Protein AF-A0A924G7Q4-F1 (afdb_monomer)

Secondary structure (DSSP, 8-state):
----S---SSS-HHHHHHHHHHHHHHHHHHHHHHHHHHT---------------------------------PBPPGGGEEEEEEES-SS--TTPPPEEEEEEEE--SS-EEEE--TTT---EEEETTEEEEETTTT--S----EEEEPBTPEEEEEEEE--S----TT---

Foldseek 3Di:
DDPPPDDPDPDDPVVVVVVVVVVVVVVVVVVVVVVCVVPPDDPDDDDDDDDDDDDDDDDDDPPPPPPPPPPQAAADPVFKDKAKDWPDPDDDPPDWIKIWIKIAGQDPAKHKDKDWQVPDKDWDDDVPRTFAMPPLQDDDTDIDMDIHGHGDIDIGDIDTGPSHGGHNVPHD

Solvent-accessible surface area (backbone atoms only — not comparable to full-atom values): 11193 Å² total; per-residue (Å²): 142,82,94,82,80,78,86,87,67,100,64,63,71,68,58,58,51,51,55,52,50,52,51,51,52,52,53,51,52,53,52,51,51,52,52,55,64,74,63,59,77,84,81,86,74,91,80,90,81,80,90,81,90,84,89,84,87,88,78,93,68,86,74,72,72,82,76,79,74,69,77,61,44,73,53,57,71,92,38,47,46,80,44,81,45,59,82,62,98,73,72,61,91,93,55,61,53,40,40,34,33,33,42,32,27,71,44,91,55,56,20,31,46,84,66,13,61,64,76,55,74,56,75,43,64,62,87,90,43,77,39,28,44,59,62,45,70,59,71,84,68,42,84,37,76,44,77,38,43,51,72,43,74,41,77,56,71,72,48,76,43,84,81,63,73,54,46,73,87,69,68,127

Mean predicted aligned error: 17.94 Å

Nearest PDB structures (foldseek):
  6r5r-assembly1_A  TM=4.584E-01  e=1.941E-01  Pseudomonas aeruginosa PAO1
  5xxo-assembly1_B  TM=5.184E-01  e=4.209E-01  Bacteroides thetaiotaomicron VPI-5482
  8b5l-assembly1_v  TM=5.432E-01  e=7.316E-01  Oryctolagus cuniculus
  8b6l-assembly1_F  TM=5.512E-01  e=2.091E+00  Homo sapiens
  8idz-assembly2_B  TM=4.167E-01  e=5.549E-01  Segatella copri

Radius of gyration: 27.06 Å; Cα contacts (8 Å, |Δi|>4): 188; chains: 1; bounding box: 62×54×71 Å

Sequence (172 aa):
MSTFRTPVGPQSSKVYWRRRLLVVLGLAAVIIIVILIVNRPGNDTPVPAATDSTTPPPVTAETDPPANSGETVACDPTKVTLEPTTDAASYEAGINPVLSFSLKSTMTNPCTLSAGSDLQEFVITSGADRIWSSKDCQSAPEAATATLLPGVPLAGSSITWDRARSATDTCE

pLDDT: mean 80.43, std 19.89, range [34.59, 97.88]

Structure (mmCIF, N/CA/C/O backbone):
data_AF-A0A924G7Q4-F1
#
_entry.id   AF-A0A924G7Q4-F1
#
loop_
_atom_site.group_PDB
_atom_site.id
_atom_site.type_symbol
_atom_site.label_atom_id
_atom_site.label_alt_id
_atom_site.label_comp_id
_atom_site.label_asym_id
_atom_site.label_entity_id
_atom_site.label_seq_id
_atom_site.pdbx_PDB_ins_code
_atom_site.Cartn_x
_atom_site.Cartn_y
_atom_site.Cartn_z
_atom_site.occupancy
_atom_site.B_iso_or_equiv
_atom_site.auth_seq_id
_atom_site.auth_comp_id
_atom_site.auth_asym_id
_atom_site.auth_atom_id
_atom_site.pdbx_PDB_model_num
ATOM 1 N N . MET A 1 1 ? 35.985 9.850 31.556 1.00 45.12 1 MET A N 1
ATOM 2 C CA . MET A 1 1 ? 35.340 10.280 30.297 1.00 45.12 1 MET A CA 1
ATOM 3 C C . MET A 1 1 ? 35.700 9.297 29.195 1.00 45.12 1 MET A C 1
ATOM 5 O O . MET A 1 1 ? 36.846 9.306 28.774 1.00 45.12 1 MET A O 1
ATOM 9 N N . SER A 1 2 ? 34.785 8.398 28.813 1.00 47.09 2 SER A N 1
ATOM 10 C CA . SER A 1 2 ? 34.831 7.580 27.579 1.00 47.09 2 SER A CA 1
ATOM 11 C C . SER A 1 2 ? 33.590 6.676 27.526 1.00 47.09 2 SER A C 1
ATOM 13 O O . SER A 1 2 ? 33.680 5.455 27.600 1.00 47.09 2 SER A O 1
ATOM 15 N N . THR A 1 3 ? 32.410 7.288 27.425 1.00 56.00 3 THR A N 1
ATOM 16 C CA . THR A 1 3 ? 31.103 6.600 27.401 1.00 56.00 3 THR A CA 1
ATOM 17 C C . THR A 1 3 ? 30.590 6.459 25.960 1.00 56.00 3 THR A C 1
ATOM 19 O O . THR A 1 3 ? 29.452 6.785 25.659 1.00 56.00 3 THR A O 1
ATOM 22 N N . PHE A 1 4 ? 31.443 6.022 25.025 1.00 53.12 4 PHE A N 1
ATOM 23 C CA . PHE A 1 4 ? 31.087 5.899 23.596 1.00 53.12 4 PHE A CA 1
ATOM 24 C C . PHE A 1 4 ? 31.260 4.481 23.025 1.00 53.12 4 PHE A C 1
ATOM 26 O O . PHE A 1 4 ? 31.248 4.301 21.807 1.00 53.12 4 PHE A O 1
ATOM 33 N N . ARG A 1 5 ? 31.447 3.456 23.871 1.00 57.69 5 ARG A N 1
ATOM 34 C CA . ARG A 1 5 ? 31.821 2.099 23.414 1.00 57.69 5 ARG A CA 1
ATOM 35 C C . ARG A 1 5 ? 30.947 0.943 23.908 1.00 57.69 5 ARG A C 1
ATOM 37 O O . ARG A 1 5 ? 31.362 -0.203 23.783 1.00 57.69 5 ARG A O 1
ATOM 44 N N . THR A 1 6 ? 29.730 1.196 24.375 1.00 60.28 6 THR A N 1
ATOM 45 C CA . THR A 1 6 ? 28.795 0.122 24.754 1.00 60.28 6 THR A CA 1
ATOM 46 C C . THR A 1 6 ? 27.493 0.220 23.956 1.00 60.28 6 THR A C 1
ATOM 48 O O . THR A 1 6 ? 26.656 1.066 24.263 1.00 60.28 6 THR A O 1
ATOM 51 N N . PRO A 1 7 ? 27.315 -0.605 22.904 1.00 55.47 7 PRO A N 1
ATOM 52 C CA . PRO A 1 7 ? 26.051 -0.699 22.185 1.00 55.47 7 PRO A CA 1
ATOM 53 C C . PRO A 1 7 ? 25.003 -1.401 23.059 1.00 55.47 7 PRO A C 1
ATOM 55 O O . PRO A 1 7 ? 25.234 -2.502 23.553 1.00 55.47 7 PRO A O 1
ATOM 58 N N . VAL A 1 8 ? 23.852 -0.759 23.242 1.00 60.97 8 VAL A N 1
ATOM 59 C CA . VAL A 1 8 ? 22.676 -1.338 23.900 1.00 60.97 8 VAL A CA 1
ATOM 60 C C . VAL A 1 8 ? 21.800 -2.010 22.840 1.00 60.97 8 VAL A C 1
ATOM 62 O O . VAL A 1 8 ? 21.166 -1.340 22.031 1.00 60.97 8 VAL A O 1
ATOM 65 N N . GLY A 1 9 ? 21.813 -3.343 22.789 1.00 60.31 9 GLY A N 1
ATOM 66 C CA . GLY A 1 9 ? 20.897 -4.117 21.945 1.00 60.31 9 GLY A CA 1
ATOM 67 C C . GLY A 1 9 ? 21.361 -5.559 21.679 1.00 60.31 9 GLY A C 1
ATOM 68 O O . GLY A 1 9 ? 22.563 -5.797 21.577 1.00 60.31 9 GLY A O 1
ATOM 69 N N . PRO A 1 10 ? 20.440 -6.530 21.519 1.00 60.81 10 PRO A N 1
ATOM 70 C CA . PRO A 1 10 ? 20.739 -7.968 21.408 1.00 60.81 10 PRO A CA 1
ATOM 71 C C . PRO A 1 10 ? 21.341 -8.416 20.055 1.00 60.81 10 PRO A C 1
ATOM 73 O O . PRO A 1 10 ? 21.331 -9.597 19.722 1.00 60.81 10 PRO A O 1
ATOM 76 N N . GLN A 1 11 ? 21.869 -7.498 19.242 1.00 57.69 11 GLN A N 1
ATOM 77 C CA . GLN A 1 11 ? 22.422 -7.793 17.915 1.00 57.69 11 GLN A CA 1
ATOM 78 C C . GLN A 1 11 ? 23.951 -7.912 17.976 1.00 57.69 11 GLN A C 1
ATOM 80 O O . GLN A 1 11 ? 24.628 -7.082 18.579 1.00 57.69 11 GLN A O 1
ATOM 85 N N . SER A 1 12 ? 24.510 -8.938 17.323 1.00 60.41 12 SER A N 1
ATOM 86 C CA . SER A 1 12 ? 25.953 -9.214 17.351 1.00 60.41 12 SER A CA 1
ATOM 87 C C . SER A 1 12 ? 26.790 -7.991 16.931 1.00 60.41 12 SER A C 1
ATOM 89 O O . SER A 1 12 ? 26.556 -7.377 15.886 1.00 60.41 12 SER A O 1
ATOM 91 N N . SER A 1 13 ? 27.817 -7.654 17.720 1.00 59.38 13 SER A N 1
ATOM 92 C CA . SER A 1 13 ? 28.655 -6.449 17.560 1.00 59.38 13 SER A CA 1
ATOM 93 C C . SER A 1 13 ? 29.278 -6.289 16.165 1.00 59.38 13 SER A C 1
ATOM 95 O O . SER A 1 13 ? 29.599 -5.176 15.744 1.00 59.38 13 SER A O 1
ATOM 97 N N . LYS A 1 14 ? 29.414 -7.393 15.418 1.00 65.38 14 LYS A N 1
ATOM 98 C CA . LYS A 1 14 ? 29.913 -7.415 14.037 1.00 65.38 14 LYS A CA 1
ATOM 99 C C . LYS A 1 14 ? 28.928 -6.797 13.033 1.00 65.38 14 LYS A C 1
ATOM 101 O O . LYS A 1 14 ? 29.377 -6.165 12.082 1.00 65.38 14 LYS A O 1
ATOM 106 N N . VAL A 1 15 ? 27.613 -6.934 13.225 1.00 70.25 15 VAL A N 1
ATOM 107 C CA . VAL A 1 15 ? 26.596 -6.382 12.303 1.00 70.25 15 VAL A CA 1
ATOM 108 C C . VAL A 1 15 ? 26.465 -4.870 12.477 1.00 70.25 15 VAL A C 1
ATOM 110 O O . VAL A 1 15 ? 26.432 -4.140 11.487 1.00 70.25 15 VAL A O 1
ATOM 113 N N . TYR A 1 16 ? 26.485 -4.388 13.722 1.00 70.56 16 TYR A N 1
ATOM 114 C CA . TYR A 1 16 ? 26.474 -2.956 14.031 1.00 70.56 16 TYR A CA 1
ATOM 115 C C . TYR A 1 16 ? 27.688 -2.230 13.435 1.00 70.56 16 TYR A C 1
ATOM 117 O O . TYR A 1 16 ? 27.534 -1.217 12.753 1.00 70.56 16 TYR A O 1
ATOM 125 N N . TRP A 1 17 ? 28.894 -2.784 13.610 1.00 74.31 17 TRP A N 1
ATOM 126 C CA . TRP A 1 17 ? 30.104 -2.198 13.031 1.00 74.31 17 TRP A CA 1
ATOM 127 C C . TRP A 1 17 ? 30.123 -2.258 11.504 1.00 74.31 17 TRP A C 1
ATOM 129 O O . TRP A 1 17 ? 30.540 -1.289 10.880 1.00 74.31 17 TRP A O 1
ATOM 139 N N . ARG A 1 18 ? 29.612 -3.332 10.885 1.00 79.81 18 ARG A N 1
ATOM 140 C CA . ARG A 1 18 ? 29.481 -3.410 9.420 1.00 79.81 18 ARG A CA 1
ATOM 141 C C . ARG A 1 18 ? 28.526 -2.352 8.876 1.00 79.81 18 ARG A C 1
ATOM 143 O O . ARG A 1 18 ? 28.886 -1.652 7.939 1.00 79.81 18 ARG A O 1
ATOM 150 N N . ARG A 1 19 ? 27.349 -2.182 9.486 1.00 81.88 19 ARG A N 1
ATOM 151 C CA . ARG A 1 19 ? 26.382 -1.152 9.069 1.00 81.88 19 ARG A CA 1
ATOM 152 C C . ARG A 1 19 ? 26.944 0.255 9.261 1.00 81.88 19 ARG A C 1
ATOM 154 O O . ARG A 1 19 ? 26.835 1.077 8.362 1.00 81.88 19 ARG A O 1
ATOM 161 N N . ARG A 1 20 ? 27.622 0.516 10.381 1.00 82.88 20 ARG A N 1
ATOM 162 C CA . ARG A 1 20 ? 28.242 1.820 10.648 1.00 82.88 20 ARG A CA 1
ATOM 163 C C . ARG A 1 20 ? 29.408 2.125 9.701 1.00 82.88 20 ARG A C 1
ATOM 165 O O . ARG A 1 20 ? 29.542 3.262 9.268 1.00 82.88 20 ARG A O 1
ATOM 172 N N . LEU A 1 21 ? 30.211 1.124 9.338 1.00 84.44 21 LEU A N 1
ATOM 173 C CA . LEU A 1 21 ? 31.311 1.277 8.382 1.00 84.44 21 LEU A CA 1
ATOM 174 C C . LEU A 1 21 ? 30.785 1.522 6.958 1.00 84.44 21 LEU A C 1
ATOM 176 O O . LEU A 1 21 ? 31.314 2.386 6.267 1.00 84.44 21 LEU A O 1
ATOM 180 N N . LEU A 1 22 ? 29.694 0.853 6.561 1.00 84.44 22 LEU A N 1
ATOM 181 C CA . LEU A 1 22 ? 29.001 1.115 5.292 1.00 84.44 22 LEU A CA 1
ATOM 182 C C . LEU A 1 22 ? 28.416 2.533 5.226 1.00 84.44 22 LEU A C 1
ATOM 184 O O . LEU A 1 22 ? 28.578 3.204 4.212 1.00 84.44 22 LEU A O 1
ATOM 188 N N . VAL A 1 23 ? 27.795 3.014 6.310 1.00 86.44 23 VAL A N 1
ATOM 189 C CA . VAL A 1 23 ? 27.257 4.386 6.383 1.00 86.44 23 VAL A CA 1
ATOM 190 C C . VAL A 1 23 ? 28.374 5.426 6.262 1.00 86.44 23 VAL A C 1
ATOM 192 O O . VAL A 1 23 ? 28.230 6.390 5.516 1.00 86.44 23 VAL A O 1
ATOM 195 N N . VAL A 1 24 ? 29.509 5.223 6.942 1.00 88.00 24 VAL A N 1
ATOM 196 C CA . VAL A 1 24 ? 30.657 6.144 6.864 1.00 88.00 24 VAL A CA 1
ATOM 197 C C . VAL A 1 24 ? 31.290 6.144 5.469 1.00 88.00 24 VAL A C 1
ATOM 199 O O . VAL A 1 24 ? 31.596 7.215 4.951 1.00 88.00 24 VAL A O 1
ATOM 202 N N . LEU A 1 25 ? 31.447 4.977 4.832 1.00 91.00 25 LEU A N 1
ATOM 203 C CA . LEU A 1 25 ? 31.962 4.883 3.459 1.00 91.00 25 LEU A CA 1
ATOM 204 C C . LEU A 1 25 ? 31.030 5.554 2.445 1.00 91.00 25 LEU A C 1
ATOM 206 O O . LEU A 1 25 ? 31.501 6.291 1.582 1.00 91.00 25 LEU A O 1
ATOM 210 N N . GLY A 1 26 ? 29.718 5.334 2.570 1.00 91.62 26 GLY A N 1
ATOM 211 C CA . GLY A 1 26 ? 28.722 5.984 1.720 1.00 91.62 26 GLY A CA 1
ATOM 212 C C . GLY A 1 26 ? 28.751 7.505 1.867 1.00 91.62 26 GLY A C 1
ATOM 213 O O . GLY A 1 26 ? 28.801 8.221 0.871 1.00 91.62 26 GLY A O 1
ATOM 214 N N . LEU A 1 27 ? 28.813 8.005 3.104 1.00 92.00 27 LEU A N 1
ATOM 215 C CA . LEU A 1 27 ? 28.889 9.440 3.380 1.00 92.00 27 LEU A CA 1
ATOM 216 C C . LEU A 1 27 ? 30.188 10.063 2.839 1.00 92.00 27 LEU A C 1
ATOM 218 O O . LEU A 1 27 ? 30.151 11.142 2.253 1.00 92.00 27 LEU A O 1
ATOM 222 N N . ALA A 1 28 ? 31.321 9.362 2.948 1.00 91.31 28 ALA A N 1
ATOM 223 C CA . ALA A 1 28 ? 32.583 9.800 2.352 1.00 91.31 28 ALA A CA 1
ATOM 224 C C . ALA A 1 28 ? 32.518 9.855 0.814 1.00 91.31 28 ALA A C 1
ATOM 226 O O . ALA A 1 28 ? 32.980 10.826 0.220 1.00 91.31 28 ALA A O 1
ATOM 227 N N . ALA A 1 29 ? 31.904 8.860 0.165 1.00 91.69 29 ALA A N 1
ATOM 228 C CA . ALA A 1 29 ? 31.736 8.844 -1.288 1.00 91.69 29 ALA A CA 1
ATOM 229 C C . ALA A 1 29 ? 30.860 10.007 -1.783 1.00 91.69 29 ALA A C 1
ATOM 231 O O . ALA A 1 29 ? 31.210 10.666 -2.761 1.00 91.69 29 ALA A O 1
ATOM 232 N N . VAL A 1 30 ? 29.767 10.312 -1.075 1.00 91.56 30 VAL A N 1
ATOM 233 C CA . VAL A 1 30 ? 28.899 11.459 -1.393 1.00 91.56 30 VAL A CA 1
ATOM 234 C C . VAL A 1 30 ? 29.666 12.777 -1.273 1.00 91.56 30 VAL A C 1
ATOM 236 O O . VAL A 1 30 ? 29.594 13.606 -2.177 1.00 91.56 30 VAL A O 1
ATOM 239 N N . ILE A 1 31 ? 30.459 12.958 -0.213 1.00 90.00 31 ILE A N 1
ATOM 240 C CA . ILE A 1 31 ? 31.287 14.161 -0.033 1.00 90.00 31 ILE A CA 1
ATOM 241 C C . ILE A 1 31 ? 32.306 14.307 -1.173 1.00 90.00 31 ILE A C 1
ATOM 243 O O . ILE A 1 31 ? 32.463 15.399 -1.714 1.00 90.00 31 ILE A O 1
ATOM 247 N N . ILE A 1 32 ? 32.959 13.216 -1.585 1.00 88.44 32 ILE A N 1
ATOM 248 C CA . ILE A 1 32 ? 33.913 13.228 -2.706 1.00 88.44 32 ILE A CA 1
ATOM 249 C C . ILE A 1 32 ? 33.219 13.633 -4.013 1.00 88.44 32 ILE A C 1
ATOM 251 O O . ILE A 1 32 ? 33.743 14.468 -4.746 1.00 88.44 32 ILE A O 1
ATOM 255 N N . ILE A 1 33 ? 32.029 13.097 -4.295 1.00 86.94 33 ILE A N 1
ATOM 256 C CA . ILE A 1 33 ? 31.257 13.444 -5.498 1.00 86.94 33 ILE A CA 1
ATOM 257 C C . ILE A 1 33 ? 30.891 14.933 -5.503 1.00 86.94 33 ILE A C 1
ATOM 259 O O . ILE A 1 33 ? 31.059 15.598 -6.524 1.00 86.94 33 ILE A O 1
ATOM 263 N N . VAL A 1 34 ? 30.447 15.478 -4.368 1.00 86.81 34 VAL A N 1
ATOM 264 C CA . VAL A 1 34 ? 30.126 16.909 -4.244 1.00 86.81 34 VAL A CA 1
ATOM 265 C C . VAL A 1 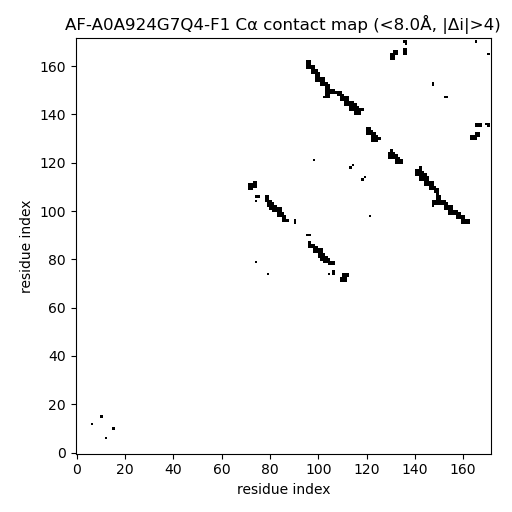34 ? 31.366 17.773 -4.491 1.00 86.81 34 VAL A C 1
ATOM 267 O O . VAL A 1 34 ? 31.290 18.741 -5.246 1.00 86.81 34 VAL A O 1
ATOM 270 N N . ILE A 1 35 ? 32.524 17.392 -3.944 1.00 84.88 35 ILE A N 1
ATOM 271 C CA . ILE A 1 35 ? 33.794 18.097 -4.185 1.00 84.88 35 ILE A CA 1
ATOM 272 C C . ILE A 1 35 ? 34.174 18.060 -5.674 1.00 84.88 35 ILE A C 1
ATOM 274 O O . ILE A 1 35 ? 34.597 19.079 -6.216 1.00 84.88 35 ILE A O 1
ATOM 278 N N . LEU A 1 36 ? 33.988 16.928 -6.360 1.00 79.12 36 LEU A N 1
ATOM 279 C CA . LEU A 1 36 ? 34.283 16.799 -7.794 1.00 79.12 36 LEU A CA 1
ATOM 280 C C . LEU A 1 36 ? 33.335 17.613 -8.686 1.00 79.12 36 LEU A C 1
ATOM 282 O O . LEU A 1 36 ? 33.742 18.045 -9.762 1.00 79.12 36 LEU A O 1
ATOM 286 N N . ILE A 1 37 ? 32.086 17.829 -8.264 1.00 77.88 37 ILE A N 1
ATOM 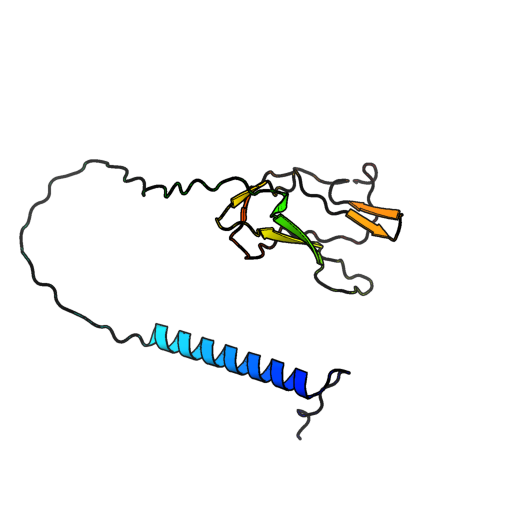287 C CA . ILE A 1 37 ? 31.129 18.677 -8.991 1.00 77.88 37 ILE A CA 1
ATOM 288 C C . ILE A 1 37 ? 31.479 20.159 -8.817 1.00 77.88 37 ILE A C 1
ATOM 290 O O . ILE A 1 37 ? 31.442 20.903 -9.796 1.00 77.88 37 ILE A O 1
ATOM 294 N N . VAL A 1 38 ? 31.843 20.581 -7.602 1.00 80.31 38 VAL A N 1
ATOM 295 C CA . VAL A 1 38 ? 32.181 21.982 -7.296 1.00 80.31 38 VAL A CA 1
ATOM 296 C C . VAL A 1 38 ? 33.536 22.382 -7.885 1.00 80.31 38 VAL A C 1
ATOM 298 O O . VAL A 1 38 ? 33.673 23.481 -8.411 1.00 80.31 38 VAL A O 1
ATOM 301 N N . ASN A 1 39 ? 34.523 21.484 -7.866 1.00 69.25 39 ASN A N 1
ATOM 302 C CA . ASN A 1 39 ? 35.878 21.763 -8.342 1.00 69.25 39 ASN A CA 1
ATOM 303 C C . ASN A 1 39 ? 36.115 21.307 -9.791 1.00 69.25 39 ASN A C 1
ATOM 305 O O . ASN A 1 39 ? 37.234 20.909 -10.108 1.00 69.25 39 ASN A O 1
ATOM 309 N N . ARG A 1 40 ? 35.104 21.325 -10.677 1.00 65.25 40 ARG A N 1
ATOM 310 C CA . ARG A 1 40 ? 35.327 21.009 -12.101 1.00 65.25 40 ARG A CA 1
ATOM 311 C C . ARG A 1 40 ? 36.311 22.025 -12.708 1.00 65.25 40 ARG A C 1
ATOM 313 O O . ARG A 1 40 ? 35.945 23.194 -12.824 1.00 65.25 40 ARG A O 1
ATOM 320 N N . PRO A 1 41 ? 37.527 21.621 -13.123 1.00 47.66 41 PRO A N 1
ATOM 321 C CA . PRO A 1 41 ? 38.388 22.495 -13.904 1.00 47.66 41 PRO A CA 1
ATOM 322 C C . PRO A 1 41 ? 37.764 22.652 -15.296 1.00 47.66 41 PRO A C 1
ATOM 324 O O . PRO A 1 41 ? 37.501 21.665 -15.985 1.00 47.66 41 PRO A O 1
ATOM 327 N N . GLY A 1 42 ? 37.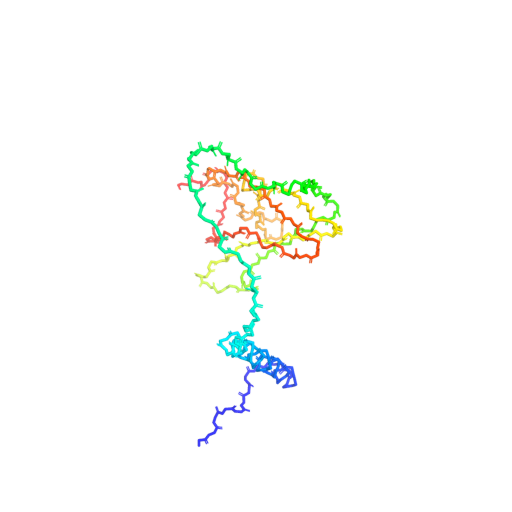463 23.896 -15.672 1.00 49.84 42 GLY A N 1
ATOM 328 C CA . GLY A 1 42 ? 36.938 24.241 -16.990 1.00 49.84 42 GLY A CA 1
ATOM 329 C C . GLY A 1 42 ? 37.930 23.837 -18.075 1.00 49.84 42 GLY A C 1
ATOM 330 O O . GLY A 1 42 ? 39.078 24.273 -18.067 1.00 49.84 42 GLY A O 1
ATOM 331 N N . ASN A 1 43 ? 37.489 22.972 -18.985 1.00 46.66 43 ASN A N 1
ATOM 332 C CA . ASN A 1 43 ? 38.264 22.556 -20.144 1.00 46.66 43 ASN A CA 1
ATOM 333 C C . ASN A 1 43 ? 37.772 23.370 -21.350 1.00 46.66 43 ASN A C 1
ATOM 335 O O . ASN A 1 43 ? 36.958 22.897 -22.142 1.00 46.66 43 ASN A O 1
ATOM 339 N N . ASP A 1 44 ? 38.224 24.622 -21.444 1.00 54.69 44 ASP A N 1
ATOM 340 C CA . ASP A 1 44 ? 37.939 25.498 -22.581 1.00 54.69 44 ASP A CA 1
ATOM 341 C C . ASP A 1 44 ? 38.713 25.018 -23.813 1.00 54.69 44 ASP A C 1
ATOM 343 O O . ASP A 1 44 ? 39.944 24.987 -23.832 1.00 54.69 44 ASP A O 1
ATOM 347 N N . THR A 1 45 ? 37.980 24.640 -24.859 1.00 50.19 45 THR A N 1
ATOM 348 C CA . THR A 1 45 ? 38.539 24.355 -26.187 1.00 50.19 45 THR A CA 1
ATOM 349 C C . THR A 1 45 ? 37.975 25.392 -27.163 1.00 50.19 45 THR A C 1
ATOM 351 O O . THR A 1 45 ? 36.754 25.545 -27.215 1.00 50.19 45 THR A O 1
ATOM 354 N N . PRO A 1 46 ? 38.807 26.129 -27.921 1.00 50.19 46 PRO A N 1
ATOM 355 C CA . PRO A 1 46 ? 38.335 27.205 -28.781 1.00 50.19 46 PRO A CA 1
ATOM 356 C C . PRO A 1 46 ? 37.825 26.654 -30.118 1.00 50.19 46 PRO A C 1
ATOM 358 O O . PRO A 1 46 ? 38.482 25.830 -30.753 1.00 50.19 46 PRO A O 1
ATOM 361 N N . VAL A 1 47 ? 36.679 27.159 -30.577 1.00 45.81 47 VAL A N 1
ATOM 362 C CA . VAL A 1 47 ? 36.184 26.967 -31.947 1.00 45.81 47 VAL A CA 1
ATOM 363 C C . VAL A 1 47 ? 36.253 28.317 -32.664 1.00 45.81 47 VAL A C 1
ATOM 365 O O . VAL A 1 47 ? 35.648 29.276 -32.184 1.00 45.81 47 VAL A O 1
ATOM 368 N N . PRO A 1 48 ? 36.965 28.436 -33.797 1.00 54.97 48 PRO A N 1
ATOM 369 C CA . PRO A 1 48 ? 36.867 29.600 -34.658 1.00 54.97 48 PRO A CA 1
ATOM 370 C C . PRO A 1 48 ? 35.772 29.367 -35.703 1.00 54.97 48 PRO A C 1
ATOM 372 O O . PRO A 1 48 ? 35.789 28.336 -36.369 1.00 54.97 48 PRO A O 1
ATOM 375 N N . ALA A 1 49 ? 34.875 30.334 -35.901 1.00 40.00 49 ALA A N 1
ATOM 376 C CA . ALA A 1 49 ? 34.350 30.657 -37.230 1.00 40.00 49 ALA A CA 1
ATOM 377 C C . ALA A 1 49 ? 33.433 31.890 -37.221 1.00 40.00 49 ALA A C 1
ATOM 379 O O . ALA A 1 49 ? 32.452 31.945 -36.490 1.00 40.00 49 ALA A O 1
ATOM 380 N N . ALA A 1 50 ? 33.762 32.781 -38.157 1.00 42.09 50 ALA A N 1
ATOM 381 C CA . ALA A 1 50 ? 32.862 33.549 -39.013 1.00 42.09 50 ALA A CA 1
ATOM 382 C C . ALA A 1 50 ? 31.970 34.635 -38.385 1.00 42.09 50 ALA A C 1
ATOM 384 O O . ALA A 1 50 ? 30.899 34.398 -37.836 1.00 42.09 50 ALA A O 1
ATOM 385 N N . THR A 1 51 ? 32.401 35.871 -38.628 1.00 42.53 51 THR A N 1
ATOM 386 C CA . THR A 1 51 ? 31.545 37.016 -38.941 1.00 42.53 51 THR A CA 1
ATOM 387 C C . THR A 1 51 ? 30.549 36.644 -40.045 1.00 42.53 51 THR A C 1
ATOM 389 O O . THR A 1 51 ? 30.978 36.155 -41.083 1.00 42.53 51 THR A O 1
ATOM 392 N N . ASP A 1 52 ? 29.258 36.905 -39.840 1.00 35.44 52 ASP A N 1
ATOM 393 C CA . ASP A 1 52 ? 28.476 37.747 -40.753 1.00 35.44 52 ASP A CA 1
ATOM 394 C C . ASP A 1 52 ? 27.111 38.130 -40.155 1.00 35.44 52 ASP A C 1
ATOM 396 O O . ASP A 1 52 ? 26.391 37.333 -39.554 1.00 35.44 52 ASP A O 1
ATOM 400 N N . SER A 1 53 ? 26.801 39.414 -40.308 1.00 46.22 53 SER A N 1
ATOM 401 C CA . SER A 1 53 ? 25.568 40.092 -39.915 1.00 46.22 53 SER A CA 1
ATOM 402 C C . SER A 1 53 ? 24.398 39.727 -40.836 1.00 46.22 53 SER A C 1
ATOM 404 O O . SER A 1 53 ? 24.589 39.659 -42.048 1.00 46.22 53 SER A O 1
ATOM 406 N N . THR A 1 54 ? 23.171 39.658 -40.294 1.00 34.59 54 THR A N 1
ATOM 407 C CA . THR A 1 54 ? 21.970 40.426 -40.733 1.00 34.59 54 THR A CA 1
ATOM 408 C C . THR A 1 54 ? 20.657 39.702 -40.389 1.00 34.59 54 THR A C 1
ATOM 410 O O . THR A 1 54 ? 20.332 38.654 -40.935 1.00 34.59 54 THR A O 1
ATOM 413 N N . THR A 1 55 ? 19.878 40.334 -39.510 1.00 45.03 55 THR A N 1
ATOM 414 C CA . THR A 1 55 ? 18.463 40.077 -39.169 1.00 45.03 55 THR A CA 1
ATOM 415 C C . THR A 1 55 ? 17.513 40.577 -40.274 1.00 45.03 55 THR A C 1
ATOM 417 O O . THR A 1 55 ? 17.755 41.668 -40.796 1.00 45.03 55 THR A O 1
ATOM 420 N N . PRO A 1 56 ? 16.444 39.831 -40.647 1.00 46.88 56 PRO A N 1
ATOM 421 C CA . PRO A 1 56 ? 15.037 40.242 -40.388 1.00 46.88 56 PRO A CA 1
ATOM 422 C C . PRO A 1 56 ? 14.052 39.061 -40.067 1.00 46.88 56 PRO A C 1
ATOM 424 O O . PRO A 1 56 ? 14.471 37.909 -40.121 1.00 46.88 56 PRO A O 1
ATOM 427 N N . PRO A 1 57 ? 12.774 39.317 -39.666 1.00 53.84 57 PRO A N 1
ATOM 428 C CA . PRO A 1 57 ? 12.094 38.617 -38.552 1.00 53.84 57 PRO A CA 1
ATOM 429 C C . PRO A 1 57 ? 10.913 37.675 -38.952 1.00 53.84 57 PRO A C 1
ATOM 431 O O . PRO A 1 57 ? 10.870 37.196 -40.081 1.00 53.84 57 PRO A O 1
ATOM 434 N N . PRO A 1 58 ? 9.972 37.368 -38.028 1.00 51.44 58 PRO A N 1
ATOM 435 C CA . PRO A 1 58 ? 9.785 36.087 -37.346 1.00 51.44 58 PRO A CA 1
ATOM 436 C C . PRO A 1 58 ? 8.827 35.119 -38.072 1.00 51.44 58 PRO A C 1
ATOM 438 O O . PRO A 1 58 ? 7.803 35.523 -38.618 1.00 51.44 58 PRO A O 1
ATOM 441 N N . VAL A 1 59 ? 9.089 33.816 -37.970 1.00 39.47 59 VAL A N 1
ATOM 442 C CA . VAL A 1 59 ? 8.075 32.775 -38.195 1.00 39.47 59 VAL A CA 1
ATOM 443 C C . VAL A 1 59 ? 7.955 31.940 -36.933 1.00 39.47 59 VAL A C 1
ATOM 445 O O . VAL A 1 59 ? 8.899 31.274 -36.513 1.00 39.47 59 VAL A O 1
ATOM 448 N N . THR A 1 60 ? 6.780 32.032 -36.318 1.00 49.97 60 THR A N 1
ATOM 449 C CA . THR A 1 60 ? 6.296 31.165 -35.249 1.00 49.97 60 THR A CA 1
ATOM 450 C C . THR A 1 60 ? 6.301 29.725 -35.752 1.00 49.97 60 THR A C 1
ATOM 452 O O . THR A 1 60 ? 5.363 29.285 -36.409 1.00 49.97 60 THR A O 1
ATOM 455 N N . ALA A 1 61 ? 7.381 29.003 -35.482 1.00 42.91 61 ALA A N 1
ATOM 456 C CA . ALA A 1 61 ? 7.385 27.554 -35.485 1.00 42.91 61 ALA A CA 1
ATOM 457 C C . ALA A 1 61 ? 7.374 27.136 -34.016 1.00 42.91 61 ALA A C 1
ATOM 459 O O . ALA A 1 61 ? 8.407 27.176 -33.345 1.00 42.91 61 ALA A O 1
ATOM 460 N N . GLU A 1 62 ? 6.188 26.794 -33.510 1.00 46.28 62 GLU A N 1
ATOM 461 C CA . GLU A 1 62 ? 6.064 25.944 -32.330 1.00 46.28 62 GLU A CA 1
ATOM 462 C C . GLU A 1 62 ? 6.828 24.658 -32.641 1.00 46.28 62 GLU A C 1
ATOM 464 O O . GLU A 1 62 ? 6.361 23.757 -33.333 1.00 46.28 62 GLU A O 1
ATOM 469 N N . THR A 1 63 ? 8.084 24.631 -32.206 1.00 38.25 63 THR A N 1
ATOM 470 C CA . THR A 1 63 ? 8.841 23.400 -32.072 1.00 38.25 63 THR A CA 1
ATOM 471 C C . THR A 1 63 ? 8.264 22.731 -30.842 1.00 38.25 63 THR A C 1
ATOM 473 O O . THR A 1 63 ? 8.733 22.957 -29.727 1.00 38.25 63 THR A O 1
ATOM 476 N N . ASP A 1 64 ? 7.204 21.952 -31.049 1.00 43.22 64 ASP A N 1
ATOM 477 C CA . ASP A 1 64 ? 6.889 20.877 -30.123 1.00 43.22 64 ASP A CA 1
ATOM 478 C C . ASP A 1 64 ? 8.184 20.065 -29.960 1.00 43.22 64 ASP A C 1
ATOM 480 O O . ASP A 1 64 ? 8.766 19.629 -30.966 1.00 43.22 64 ASP A O 1
ATOM 484 N N . PRO A 1 65 ? 8.718 19.904 -28.736 1.00 52.16 65 PRO A N 1
ATOM 485 C CA . PRO A 1 65 ? 9.805 18.964 -28.533 1.00 52.16 65 PRO A CA 1
ATOM 486 C C . PRO A 1 65 ? 9.314 17.597 -29.024 1.00 52.16 65 PRO A C 1
ATOM 488 O O . PRO A 1 65 ? 8.136 17.285 -28.837 1.00 52.16 65 PRO A O 1
ATOM 491 N N . PRO A 1 66 ? 10.167 16.769 -29.655 1.00 43.22 66 PRO A N 1
ATOM 492 C CA . PRO A 1 66 ? 9.748 15.447 -30.083 1.00 43.22 66 PRO A CA 1
ATOM 493 C C . PRO A 1 66 ? 9.200 14.730 -28.855 1.00 43.22 66 PRO A C 1
ATOM 495 O O . PRO A 1 66 ? 9.940 14.428 -27.913 1.00 43.22 66 PRO A O 1
ATOM 498 N N . ALA A 1 67 ? 7.887 14.500 -28.845 1.00 46.16 67 ALA A N 1
ATOM 499 C CA . ALA A 1 67 ? 7.289 13.562 -27.933 1.00 46.16 67 ALA A CA 1
ATOM 500 C C . ALA A 1 67 ? 8.012 12.248 -28.215 1.00 46.16 67 ALA A C 1
ATOM 502 O O . ALA A 1 67 ? 7.818 11.621 -29.255 1.00 46.16 67 ALA A O 1
ATOM 503 N N . ASN A 1 68 ? 8.904 11.857 -27.306 1.00 39.91 68 ASN A N 1
ATOM 504 C CA . ASN A 1 68 ? 9.303 10.473 -27.172 1.00 39.91 68 ASN A CA 1
ATOM 505 C C . ASN A 1 68 ? 8.038 9.721 -26.757 1.00 39.91 68 ASN A C 1
ATOM 507 O O . ASN A 1 68 ? 7.853 9.384 -25.592 1.00 39.91 68 ASN A O 1
ATOM 511 N N . SER A 1 69 ? 7.145 9.474 -27.711 1.00 45.97 69 SER A N 1
ATOM 512 C CA . SER A 1 69 ? 6.109 8.461 -27.636 1.00 45.97 69 SER A CA 1
ATOM 513 C C . SER A 1 69 ? 6.800 7.104 -27.745 1.00 45.97 69 SER A C 1
ATOM 515 O O . SER A 1 69 ? 6.610 6.351 -28.694 1.00 45.97 69 SER A O 1
ATOM 517 N N . GLY A 1 70 ? 7.654 6.804 -26.762 1.00 48.16 70 GLY A N 1
ATOM 518 C CA . GLY A 1 70 ? 7.817 5.432 -26.332 1.00 48.16 70 GLY A CA 1
ATOM 519 C C . GLY A 1 70 ? 6.461 5.050 -25.774 1.00 48.16 70 GLY A C 1
ATOM 520 O O . GLY A 1 70 ? 6.112 5.477 -24.679 1.00 48.16 70 GLY A O 1
ATOM 521 N N . GLU A 1 71 ? 5.664 4.366 -26.588 1.00 53.72 71 GLU A N 1
ATOM 522 C CA . GLU A 1 71 ? 4.357 3.841 -26.220 1.00 53.72 71 GLU A CA 1
ATOM 523 C C . GLU A 1 71 ? 4.522 3.034 -24.927 1.00 53.72 71 GLU A C 1
ATOM 525 O O . GLU A 1 71 ? 5.062 1.927 -24.919 1.00 53.72 71 GLU A O 1
ATOM 530 N N . THR A 1 72 ? 4.167 3.636 -23.791 1.00 65.69 72 THR A N 1
ATOM 531 C CA . THR A 1 72 ? 4.212 2.963 -22.501 1.00 65.69 72 THR A CA 1
ATOM 532 C C . THR A 1 72 ? 3.063 1.970 -22.471 1.00 65.69 72 THR A C 1
ATOM 534 O O . THR A 1 72 ? 1.922 2.312 -22.170 1.00 65.69 72 THR A O 1
ATOM 537 N N . VAL A 1 73 ? 3.377 0.726 -22.828 1.00 91.75 73 VAL A N 1
ATOM 538 C CA . VAL A 1 73 ? 2.435 -0.397 -22.859 1.00 91.75 73 VAL A CA 1
ATOM 539 C C . VAL A 1 73 ? 1.799 -0.591 -21.478 1.00 91.75 73 VAL A C 1
ATOM 541 O O . VAL A 1 73 ? 2.440 -0.367 -20.448 1.00 91.75 73 VAL A O 1
ATOM 544 N N . ALA A 1 74 ? 0.543 -1.033 -21.437 1.00 95.31 74 ALA A N 1
ATOM 545 C CA . ALA A 1 74 ? -0.114 -1.406 -20.187 1.00 95.31 74 ALA A CA 1
ATOM 546 C C . ALA A 1 74 ? 0.654 -2.535 -19.472 1.00 95.31 74 ALA A C 1
ATOM 548 O O . ALA A 1 74 ? 1.166 -3.462 -20.105 1.00 95.31 74 ALA A O 1
ATOM 549 N N . CYS A 1 75 ? 0.747 -2.474 -18.145 1.00 96.62 75 CYS A N 1
ATOM 550 C CA . CYS A 1 75 ? 1.394 -3.529 -17.373 1.00 96.62 75 CYS A CA 1
ATOM 551 C C . CYS A 1 75 ? 0.606 -4.848 -17.450 1.00 96.62 75 CYS A C 1
ATOM 553 O O . CYS A 1 75 ? -0.612 -4.862 -17.278 1.00 96.62 75 CYS A O 1
ATOM 555 N N . ASP A 1 76 ? 1.311 -5.970 -17.623 1.00 96.31 76 ASP A N 1
ATOM 556 C CA . ASP A 1 76 ? 0.735 -7.303 -17.420 1.00 96.31 76 ASP A CA 1
ATOM 557 C C . ASP A 1 76 ? 0.482 -7.512 -15.913 1.00 96.31 76 ASP A C 1
ATOM 559 O O . ASP A 1 76 ? 1.441 -7.479 -15.130 1.00 96.31 76 ASP A O 1
ATOM 563 N N . PRO A 1 77 ? -0.769 -7.742 -15.472 1.00 94.50 77 PRO A N 1
ATOM 564 C CA . PRO A 1 77 ? -1.094 -7.887 -14.054 1.00 94.50 77 PRO A CA 1
ATOM 565 C C . PRO A 1 77 ? -0.395 -9.087 -13.403 1.00 94.50 77 PRO A C 1
ATOM 567 O O . PRO A 1 77 ? -0.101 -9.049 -12.214 1.00 94.50 77 PRO A O 1
ATOM 570 N N . THR A 1 78 ? -0.054 -10.132 -14.167 1.00 96.88 78 THR A N 1
ATOM 571 C CA . THR A 1 78 ? 0.695 -11.294 -13.654 1.00 96.88 78 THR A CA 1
ATOM 572 C C . THR A 1 78 ? 2.170 -10.979 -13.388 1.00 96.88 78 THR A C 1
ATOM 574 O O . THR A 1 78 ? 2.875 -11.762 -12.747 1.00 96.88 78 THR A O 1
ATOM 577 N N . LYS A 1 79 ? 2.651 -9.831 -13.879 1.00 96.94 79 LYS A N 1
ATOM 578 C CA . LYS A 1 79 ? 4.027 -9.345 -13.738 1.00 96.94 79 LYS A CA 1
ATOM 579 C C . LYS A 1 79 ? 4.151 -8.171 -12.778 1.00 96.94 79 LYS A C 1
ATOM 581 O O . LYS A 1 79 ? 5.272 -7.700 -12.582 1.00 96.94 79 LYS A O 1
ATOM 586 N N . VAL A 1 80 ? 3.054 -7.727 -12.168 1.00 97.25 80 VAL A N 1
ATOM 587 C CA . VAL A 1 80 ? 3.042 -6.667 -11.157 1.00 97.25 80 VAL A CA 1
ATOM 588 C C . VAL A 1 80 ? 2.820 -7.275 -9.778 1.00 97.25 80 VAL A C 1
ATOM 590 O O . VAL A 1 80 ? 1.936 -8.099 -9.571 1.00 97.25 80 VAL A O 1
ATOM 593 N N . THR A 1 81 ? 3.637 -6.866 -8.816 1.00 97.38 81 THR A N 1
ATOM 594 C CA . THR A 1 81 ? 3.482 -7.209 -7.403 1.00 97.38 81 THR A CA 1
ATOM 595 C C . THR A 1 81 ? 3.045 -5.970 -6.633 1.00 97.38 81 THR A C 1
ATOM 597 O O . THR A 1 81 ? 3.651 -4.910 -6.793 1.00 97.38 81 THR A O 1
ATOM 600 N N . LEU A 1 82 ? 2.006 -6.123 -5.810 1.00 96.44 82 LEU A N 1
ATOM 601 C CA . LEU A 1 82 ? 1.522 -5.133 -4.852 1.00 96.44 82 LEU A CA 1
ATOM 602 C C . LEU A 1 82 ? 1.872 -5.616 -3.444 1.00 96.44 82 LEU A C 1
ATOM 604 O O . LEU A 1 82 ? 1.446 -6.697 -3.040 1.00 96.44 82 LEU A O 1
ATOM 608 N N . GLU A 1 83 ? 2.633 -4.819 -2.706 1.00 97.00 83 GLU A N 1
ATOM 609 C CA . GLU A 1 83 ? 3.037 -5.125 -1.336 1.00 97.00 83 GLU A CA 1
ATOM 610 C C . GLU A 1 83 ? 2.521 -4.035 -0.390 1.00 97.00 83 GLU A C 1
ATOM 612 O O . GLU A 1 83 ? 2.958 -2.891 -0.513 1.00 97.00 83 GLU A O 1
ATOM 617 N N . PRO A 1 84 ? 1.592 -4.338 0.533 1.00 96.56 84 PRO A N 1
ATOM 618 C CA . PRO A 1 84 ? 1.174 -3.385 1.553 1.00 96.56 84 PRO A CA 1
ATOM 619 C C . PRO A 1 84 ? 2.277 -3.215 2.601 1.00 96.56 84 PRO A C 1
ATOM 621 O O . PRO A 1 84 ? 2.936 -4.177 2.996 1.00 96.56 84 PRO A O 1
ATOM 624 N N . THR A 1 85 ? 2.459 -1.992 3.081 1.00 96.12 85 THR A N 1
ATOM 625 C CA . THR A 1 85 ? 3.470 -1.649 4.080 1.00 96.12 85 THR A CA 1
ATOM 626 C C . THR A 1 85 ? 2.898 -0.732 5.150 1.00 96.12 85 T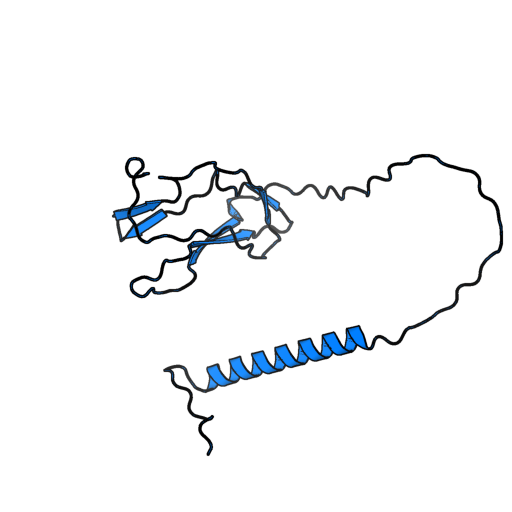HR A C 1
ATOM 628 O O . THR A 1 85 ? 1.907 -0.027 4.950 1.00 96.12 85 THR A O 1
ATOM 631 N N . THR A 1 86 ? 3.545 -0.752 6.309 1.00 97.38 86 THR A N 1
ATOM 632 C CA . THR A 1 86 ? 3.286 0.167 7.414 1.00 97.38 86 THR A CA 1
ATOM 633 C C . THR A 1 86 ? 4.593 0.822 7.852 1.00 97.38 86 THR A C 1
ATOM 635 O O . THR A 1 86 ? 5.678 0.282 7.621 1.00 97.38 86 THR A O 1
ATOM 638 N N . ASP A 1 87 ? 4.514 1.997 8.471 1.00 97.00 87 ASP A N 1
ATOM 639 C CA . ASP A 1 87 ? 5.687 2.761 8.920 1.00 97.00 87 ASP A CA 1
ATOM 640 C C . ASP A 1 87 ? 6.417 2.140 10.125 1.00 97.00 87 ASP A C 1
ATOM 642 O O . ASP A 1 87 ? 7.602 2.403 10.342 1.00 97.00 87 ASP A O 1
ATOM 646 N N . ALA A 1 88 ? 5.746 1.266 10.879 1.00 96.50 88 ALA A N 1
ATOM 647 C CA . ALA A 1 88 ? 6.335 0.491 11.961 1.00 96.50 88 ALA A CA 1
ATOM 648 C C . ALA A 1 88 ? 5.733 -0.920 12.045 1.00 96.50 88 ALA A C 1
ATOM 650 O O . ALA A 1 88 ? 4.624 -1.186 11.584 1.00 96.50 88 ALA A O 1
ATOM 651 N N . ALA A 1 89 ? 6.472 -1.837 12.674 1.00 95.31 89 ALA A N 1
ATOM 652 C CA . ALA A 1 89 ? 6.013 -3.206 12.927 1.00 95.31 89 ALA A CA 1
ATOM 653 C C . ALA A 1 89 ? 5.097 -3.321 14.163 1.00 95.31 89 ALA A C 1
ATOM 655 O O . ALA A 1 89 ? 4.418 -4.328 14.344 1.00 95.31 89 ALA A O 1
ATOM 656 N N . SER A 1 90 ? 5.110 -2.315 15.038 1.00 95.50 90 SER A N 1
ATOM 657 C CA . SER A 1 90 ? 4.331 -2.268 16.275 1.00 95.50 90 SER A CA 1
ATOM 658 C C . SER A 1 90 ? 4.077 -0.821 16.675 1.00 95.50 90 SER A C 1
ATOM 660 O O . SER A 1 90 ? 4.933 0.034 16.447 1.00 95.50 90 SER A O 1
ATOM 662 N N . TYR A 1 91 ? 2.943 -0.573 17.326 1.00 95.31 91 TYR A N 1
ATOM 663 C CA . TYR A 1 91 ? 2.493 0.767 17.685 1.00 95.31 91 TYR A CA 1
ATOM 664 C C . TYR A 1 91 ? 2.126 0.838 19.161 1.00 95.31 91 TYR A C 1
ATOM 666 O O . TYR A 1 91 ? 1.370 0.004 19.663 1.00 95.31 91 TYR A O 1
ATOM 674 N N . GLU A 1 92 ? 2.648 1.859 19.832 1.00 96.31 92 GLU A N 1
ATOM 675 C CA . GLU A 1 92 ? 2.238 2.219 21.185 1.00 96.31 92 GLU A CA 1
ATOM 676 C C . GLU A 1 92 ? 0.821 2.808 21.190 1.00 96.31 92 GLU A C 1
ATOM 678 O O . GLU A 1 92 ? 0.274 3.222 20.160 1.00 96.31 92 GLU A O 1
ATOM 683 N N . ALA A 1 93 ? 0.215 2.877 22.374 1.00 94.06 93 ALA A N 1
ATOM 684 C CA . ALA A 1 93 ? -1.059 3.562 22.534 1.00 94.06 93 ALA A CA 1
ATOM 685 C C . ALA A 1 93 ? -0.957 5.028 22.068 1.00 94.06 93 ALA A C 1
ATOM 687 O O . ALA A 1 93 ? -0.012 5.738 22.405 1.00 94.06 93 ALA A O 1
ATOM 688 N N . GLY A 1 94 ? -1.946 5.477 21.292 1.00 93.69 94 GLY A N 1
ATOM 689 C CA . GLY A 1 94 ? -2.003 6.839 20.753 1.00 93.69 94 GLY A CA 1
ATOM 690 C C . GLY A 1 94 ? -1.150 7.092 19.505 1.00 93.69 94 GLY A C 1
ATOM 691 O O . GLY A 1 94 ? -1.220 8.191 18.965 1.00 93.69 94 GLY A O 1
ATOM 692 N N . ILE A 1 95 ? -0.382 6.109 19.018 1.00 97.12 95 ILE A N 1
ATOM 693 C CA . ILE A 1 95 ? 0.343 6.229 17.746 1.00 97.12 95 ILE A CA 1
ATOM 694 C C . ILE A 1 95 ? -0.489 5.608 16.627 1.00 97.12 95 ILE A C 1
ATOM 696 O O . ILE A 1 95 ? -0.785 4.412 16.651 1.00 97.12 95 ILE A O 1
ATOM 700 N N . ASN A 1 96 ? -0.854 6.432 15.649 1.00 97.06 96 ASN A N 1
ATOM 701 C CA . ASN A 1 96 ? -1.661 6.027 14.505 1.00 97.06 96 ASN A CA 1
ATOM 702 C C . ASN A 1 96 ? -0.773 5.446 13.394 1.00 97.06 96 ASN A C 1
ATOM 704 O O . ASN A 1 96 ? 0.175 6.120 12.988 1.00 97.06 96 ASN A O 1
ATOM 708 N N . PRO A 1 97 ? -1.060 4.229 12.895 1.00 97.69 97 PRO A N 1
ATOM 709 C CA . PRO A 1 97 ? -0.323 3.641 11.784 1.00 97.69 97 PRO A CA 1
ATOM 710 C C . PRO A 1 97 ? -0.454 4.452 10.499 1.00 97.69 97 PRO A C 1
ATOM 712 O O . PRO A 1 97 ? -1.554 4.876 10.133 1.00 97.69 97 PRO A O 1
ATOM 715 N N . VAL A 1 98 ? 0.651 4.588 9.771 1.00 97.88 98 VAL A N 1
ATOM 716 C CA . VAL A 1 98 ? 0.642 5.054 8.386 1.00 97.88 98 VAL A CA 1
ATOM 717 C C . VAL A 1 98 ? 0.682 3.833 7.480 1.00 97.88 98 VAL A C 1
ATOM 719 O O . VAL A 1 98 ? 1.648 3.071 7.478 1.00 97.88 98 VAL A O 1
ATOM 722 N N . LEU A 1 99 ? -0.388 3.643 6.717 1.00 97.25 99 LEU A N 1
ATOM 723 C CA . LEU A 1 99 ? -0.525 2.582 5.730 1.00 97.25 99 LEU A CA 1
ATOM 724 C C . LEU A 1 99 ? -0.016 3.089 4.385 1.00 97.25 99 LEU A C 1
ATOM 726 O O . LEU A 1 99 ? -0.312 4.217 3.992 1.00 97.25 99 LEU A O 1
ATOM 730 N N . SER A 1 100 ? 0.715 2.255 3.661 1.00 95.94 100 SER A N 1
ATOM 731 C CA . SER A 1 100 ? 1.135 2.520 2.288 1.00 95.94 100 SER A CA 1
ATOM 732 C C . SER A 1 100 ? 1.254 1.206 1.515 1.00 95.94 100 SER A C 1
ATOM 734 O O . SER A 1 100 ? 0.920 0.131 2.015 1.00 95.94 100 SER A O 1
ATOM 736 N N . PHE A 1 101 ? 1.698 1.279 0.269 1.00 95.62 101 PHE A N 1
ATOM 737 C CA . PHE A 1 101 ? 1.989 0.109 -0.541 1.00 95.62 101 PHE A CA 1
ATOM 738 C C . PHE A 1 101 ? 3.185 0.369 -1.453 1.00 95.62 101 PHE A C 1
ATOM 740 O O . PHE A 1 101 ? 3.581 1.511 -1.684 1.00 95.62 101 PHE A O 1
ATOM 747 N N . SER A 1 102 ? 3.751 -0.693 -2.014 1.00 96.25 102 SER A N 1
ATOM 748 C CA . SER A 1 102 ? 4.702 -0.610 -3.113 1.00 96.25 102 SER A CA 1
ATOM 749 C C . SER A 1 102 ? 4.235 -1.446 -4.294 1.00 96.25 102 SER A C 1
ATOM 751 O O . SER A 1 102 ? 3.733 -2.557 -4.134 1.00 96.25 102 SER A O 1
ATOM 753 N N . LEU A 1 103 ? 4.413 -0.891 -5.489 1.00 97.00 103 LEU A N 1
ATOM 754 C CA . LEU A 1 103 ? 4.202 -1.566 -6.758 1.00 97.00 103 LEU A CA 1
ATOM 755 C C . LEU A 1 103 ? 5.547 -1.887 -7.392 1.00 97.00 103 LEU A C 1
ATOM 757 O O . LEU A 1 103 ? 6.416 -1.023 -7.503 1.00 97.00 103 LEU A O 1
ATOM 761 N N . LYS A 1 104 ? 5.711 -3.117 -7.870 1.00 97.56 104 LYS A N 1
ATOM 762 C CA . LYS A 1 104 ? 6.915 -3.534 -8.588 1.00 97.56 104 LYS A CA 1
ATOM 763 C C . LYS A 1 104 ? 6.550 -4.343 -9.819 1.00 97.56 104 LYS A C 1
ATOM 765 O O . LYS A 1 104 ? 5.827 -5.327 -9.719 1.00 97.56 104 LYS A O 1
ATOM 770 N N . SER A 1 105 ? 7.094 -3.952 -10.968 1.00 97.25 105 SER A N 1
ATOM 771 C CA . SER A 1 105 ? 6.937 -4.695 -12.219 1.00 97.25 105 SER A CA 1
ATOM 772 C C . SER A 1 105 ? 8.145 -5.595 -12.483 1.00 97.25 105 SER A C 1
ATOM 774 O O . SER A 1 105 ? 9.292 -5.207 -12.258 1.00 97.25 105 SER A O 1
ATOM 776 N N . THR A 1 106 ? 7.884 -6.797 -12.988 1.00 97.19 106 THR A N 1
ATOM 777 C CA . THR A 1 106 ? 8.883 -7.753 -13.499 1.00 97.19 106 THR A CA 1
ATOM 778 C C . THR A 1 106 ? 8.944 -7.771 -15.030 1.00 97.19 106 THR A C 1
ATOM 780 O O . THR A 1 106 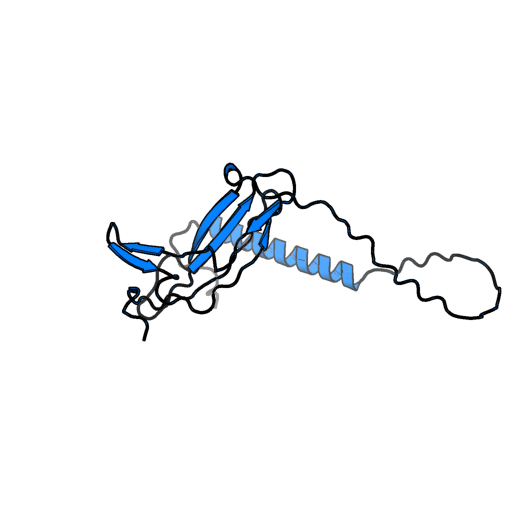? 9.632 -8.608 -15.614 1.00 97.19 106 THR A O 1
ATOM 783 N N . MET A 1 107 ? 8.236 -6.845 -15.684 1.00 95.25 107 MET A N 1
ATOM 784 C CA . MET A 1 107 ? 8.327 -6.601 -17.125 1.00 95.25 107 MET A CA 1
ATOM 785 C C . MET A 1 107 ? 9.734 -6.129 -17.513 1.00 95.25 107 MET A C 1
ATOM 787 O O . MET A 1 107 ? 10.461 -5.574 -16.693 1.00 95.25 107 MET A O 1
ATOM 791 N N . THR A 1 108 ? 10.107 -6.309 -18.780 1.00 94.94 108 THR A N 1
ATOM 792 C CA . THR A 1 108 ? 11.407 -5.866 -19.317 1.00 94.94 108 THR A CA 1
ATOM 793 C C . THR A 1 108 ? 11.417 -4.411 -19.778 1.00 94.94 108 THR A C 1
ATOM 795 O O . THR A 1 108 ? 12.486 -3.819 -19.870 1.00 94.94 108 THR A O 1
ATOM 798 N N . ASN A 1 109 ? 10.244 -3.833 -20.045 1.00 93.56 109 ASN A N 1
ATOM 799 C CA . ASN A 1 109 ? 10.068 -2.447 -20.481 1.00 93.56 109 ASN A CA 1
ATOM 800 C C . ASN A 1 109 ? 9.218 -1.672 -19.462 1.00 93.56 109 ASN A C 1
ATOM 802 O O . ASN A 1 109 ? 8.431 -2.299 -18.743 1.00 93.56 109 ASN A O 1
ATOM 806 N N . PRO A 1 110 ? 9.343 -0.332 -19.401 1.00 95.56 110 PRO A N 1
ATOM 807 C CA . PRO A 1 110 ? 8.420 0.500 -18.641 1.00 95.56 110 PRO A CA 1
ATOM 808 C C . PRO A 1 110 ? 6.973 0.235 -19.052 1.00 95.56 110 PRO A C 1
ATOM 810 O O . PRO A 1 110 ? 6.684 0.080 -20.239 1.00 95.56 110 PRO A O 1
ATOM 813 N N . CYS A 1 111 ? 6.074 0.192 -18.075 1.00 96.75 111 CYS A N 1
ATOM 814 C CA . CYS A 1 111 ? 4.655 -0.036 -18.317 1.00 96.75 111 CYS A CA 1
ATOM 815 C C . CYS A 1 111 ? 3.786 0.878 -17.452 1.00 96.75 111 CYS A C 1
ATOM 817 O O . CYS A 1 111 ? 4.247 1.384 -16.428 1.00 96.75 111 CYS A O 1
ATOM 819 N N . THR A 1 112 ? 2.538 1.097 -17.858 1.00 96.69 112 THR A N 1
ATOM 820 C CA . THR A 1 112 ? 1.569 1.922 -17.120 1.00 96.69 112 THR A CA 1
ATOM 821 C C . THR A 1 112 ? 0.457 1.078 -16.502 1.00 96.69 112 THR A C 1
ATOM 823 O O . THR A 1 112 ? 0.044 0.064 -17.067 1.00 96.69 112 THR A O 1
ATOM 826 N N . LEU A 1 113 ? -0.038 1.481 -15.330 1.00 95.31 113 LEU A N 1
ATOM 827 C CA . LEU A 1 113 ? -1.236 0.903 -14.715 1.00 95.31 113 LEU A CA 1
ATOM 828 C C . LEU A 1 113 ? -2.072 1.960 -13.986 1.00 95.31 113 LEU A C 1
ATOM 830 O O . LEU A 1 113 ? -1.538 2.946 -13.476 1.00 95.31 113 LEU A O 1
ATOM 834 N N . SER A 1 114 ? -3.380 1.730 -13.894 1.00 94.00 114 SER A N 1
ATOM 835 C CA . SER A 1 114 ? -4.279 2.549 -13.080 1.00 94.00 114 SER A CA 1
ATOM 836 C C . SER A 1 114 ? -4.070 2.239 -11.599 1.00 94.00 114 SER A C 1
ATOM 838 O O . SER A 1 114 ? -4.283 1.117 -11.147 1.00 94.00 114 SER A O 1
ATOM 840 N N . ALA A 1 115 ? -3.637 3.244 -10.851 1.00 92.69 115 ALA A N 1
ATOM 841 C CA . ALA A 1 115 ? -3.337 3.181 -9.428 1.00 92.69 115 ALA A CA 1
ATOM 842 C C . ALA A 1 115 ? -3.889 4.438 -8.737 1.00 92.69 115 ALA A C 1
ATOM 844 O O . ALA A 1 115 ? -3.186 5.092 -7.967 1.00 92.69 115 ALA A O 1
ATOM 845 N N . GLY A 1 116 ? -5.124 4.811 -9.067 1.00 91.69 116 GLY A N 1
ATOM 846 C CA . GLY A 1 116 ? -5.843 5.877 -8.384 1.00 91.69 116 GLY A CA 1
ATOM 847 C C . GLY A 1 116 ? -6.527 5.393 -7.114 1.00 91.69 116 GLY A C 1
ATOM 848 O O . GLY A 1 116 ? -6.699 4.190 -6.887 1.00 91.69 116 GLY A O 1
ATOM 849 N N . SER A 1 117 ? -6.923 6.351 -6.280 1.00 92.00 117 SER A N 1
ATOM 850 C CA . SER A 1 117 ? -7.721 6.085 -5.084 1.00 92.00 117 SER A CA 1
ATOM 851 C C . SER A 1 117 ? -9.146 5.641 -5.433 1.00 92.00 117 SER A C 1
ATOM 853 O O . SER A 1 117 ? -9.820 5.056 -4.595 1.00 92.00 117 SER A O 1
ATOM 855 N N . ASP A 1 118 ? -9.581 5.845 -6.677 1.00 93.00 118 ASP A N 1
ATOM 856 C CA . ASP A 1 118 ? -10.808 5.293 -7.258 1.00 93.00 118 ASP A CA 1
ATOM 857 C C . ASP A 1 118 ? -10.828 3.760 -7.345 1.00 93.00 118 ASP A C 1
ATOM 859 O O . ASP A 1 118 ? -11.894 3.147 -7.280 1.00 93.00 118 ASP A O 1
ATOM 863 N N . LEU A 1 119 ? -9.656 3.131 -7.451 1.00 92.75 119 LEU A N 1
ATOM 864 C CA . LEU A 1 119 ? -9.516 1.675 -7.502 1.00 92.75 119 LEU A CA 1
ATOM 865 C C . LEU A 1 119 ? -8.910 1.092 -6.222 1.00 92.75 119 LEU A C 1
ATOM 867 O O . LEU A 1 119 ? -9.223 -0.044 -5.851 1.00 92.75 119 LEU A O 1
ATOM 871 N N . GLN A 1 120 ? -8.036 1.845 -5.554 1.00 93.62 120 GLN A N 1
ATOM 872 C CA . GLN A 1 120 ? -7.294 1.374 -4.386 1.00 93.62 120 GLN A CA 1
ATOM 873 C C . GLN A 1 120 ? -8.175 1.158 -3.160 1.00 93.62 120 GLN A C 1
ATOM 875 O O . GLN A 1 120 ? -9.141 1.874 -2.905 1.00 93.62 120 GLN A O 1
ATOM 880 N N . GLU A 1 121 ? -7.790 0.171 -2.356 1.00 94.88 121 GLU A N 1
ATOM 881 C CA . GLU A 1 121 ? -8.403 -0.078 -1.061 1.00 94.88 121 GLU A CA 1
ATOM 882 C C . GLU A 1 121 ? -7.387 -0.645 -0.078 1.00 94.88 121 GLU A C 1
ATOM 884 O O . GLU A 1 121 ? -6.705 -1.630 -0.362 1.00 94.88 121 GLU A O 1
ATOM 889 N N . PHE A 1 122 ? -7.334 -0.047 1.106 1.00 95.50 122 PHE A N 1
ATOM 890 C CA . PHE A 1 122 ? -6.693 -0.634 2.270 1.00 95.50 122 PHE A CA 1
ATOM 891 C C . PHE A 1 122 ? -7.756 -1.286 3.137 1.00 95.50 122 PHE A C 1
ATOM 893 O O . PHE A 1 122 ? -8.726 -0.626 3.495 1.00 95.50 122 PHE A O 1
ATOM 900 N N . VAL A 1 123 ? -7.558 -2.551 3.510 1.00 96.19 123 VAL A N 1
ATOM 901 C CA . VAL A 1 123 ? -8.438 -3.287 4.426 1.00 96.19 123 VAL A CA 1
ATOM 902 C C . VAL A 1 123 ? -7.612 -3.751 5.616 1.00 96.19 123 VAL A C 1
ATOM 904 O O . VAL A 1 123 ? -6.555 -4.357 5.445 1.00 96.19 123 VAL A O 1
ATOM 907 N N . ILE A 1 124 ? -8.105 -3.492 6.823 1.00 96.38 124 ILE A N 1
ATOM 908 C CA . ILE A 1 124 ? -7.471 -3.924 8.067 1.00 96.38 124 ILE A CA 1
ATOM 909 C C . ILE A 1 124 ? -8.334 -5.002 8.694 1.00 96.38 124 ILE A C 1
ATOM 911 O O . ILE A 1 124 ? -9.532 -4.811 8.910 1.00 96.38 124 ILE A O 1
ATOM 915 N N . THR A 1 125 ? -7.712 -6.131 9.015 1.00 96.38 125 THR A N 1
ATOM 916 C CA . THR A 1 125 ? -8.377 -7.293 9.603 1.00 96.38 125 THR A CA 1
ATOM 917 C C . THR A 1 125 ? -7.656 -7.762 10.857 1.00 96.38 125 THR A C 1
ATOM 919 O O . THR A 1 125 ? -6.430 -7.714 10.933 1.00 96.38 125 THR A O 1
ATOM 922 N N . SER A 1 126 ? -8.412 -8.297 11.808 1.00 95.00 126 SER A N 1
ATOM 923 C CA . SER A 1 126 ? -7.896 -9.055 12.946 1.00 95.00 126 SER A CA 1
ATOM 924 C C . SER A 1 126 ? -8.435 -10.480 12.863 1.00 95.00 126 SER A C 1
ATOM 926 O O . SER A 1 126 ? -9.566 -10.749 13.263 1.00 95.00 126 SER A O 1
ATOM 928 N N . GLY A 1 127 ? -7.645 -11.407 12.317 1.00 95.50 127 GLY A N 1
ATOM 929 C CA . GLY A 1 127 ? -8.146 -12.746 11.998 1.00 95.50 127 GLY A CA 1
ATOM 930 C C . GLY A 1 127 ? -9.225 -12.672 10.914 1.00 95.50 127 GLY A C 1
ATOM 931 O O . GLY A 1 127 ? -8.958 -12.165 9.829 1.00 95.50 127 GLY A O 1
ATOM 932 N N . ALA A 1 128 ? -10.431 -13.161 11.211 1.00 94.50 128 ALA A N 1
ATOM 933 C CA . ALA A 1 128 ? -11.578 -13.080 10.301 1.00 94.50 128 ALA A CA 1
ATOM 934 C C . ALA A 1 128 ? -12.349 -11.747 10.397 1.00 94.50 128 ALA A C 1
ATOM 936 O O . ALA A 1 128 ? -13.170 -11.453 9.530 1.00 94.50 128 ALA A O 1
ATOM 937 N N . ASP A 1 129 ? -12.088 -10.936 11.426 1.00 94.12 129 ASP A N 1
ATOM 938 C CA . ASP A 1 129 ? -12.842 -9.711 11.675 1.00 94.12 129 ASP A CA 1
ATOM 939 C C . ASP A 1 129 ? -12.285 -8.556 10.838 1.00 94.12 129 ASP A C 1
ATOM 941 O O . ASP A 1 129 ? -11.135 -8.144 11.024 1.00 94.12 129 ASP A O 1
ATOM 945 N N . ARG A 1 130 ? -13.107 -7.979 9.953 1.00 95.50 130 ARG A N 1
ATOM 946 C CA . ARG A 1 130 ? -12.790 -6.703 9.293 1.00 95.50 130 ARG A CA 1
ATOM 947 C C . ARG A 1 130 ? -12.924 -5.568 10.303 1.00 95.50 130 ARG A C 1
ATOM 949 O O . ARG A 1 130 ? -13.976 -5.383 10.906 1.00 95.50 130 ARG A O 1
ATOM 956 N N . ILE A 1 131 ? -11.848 -4.812 10.474 1.00 95.94 131 ILE A N 1
ATOM 957 C CA . ILE A 1 131 ? -11.775 -3.677 11.393 1.00 95.94 131 ILE A CA 1
ATOM 958 C C . ILE A 1 131 ? -12.086 -2.383 10.650 1.00 95.94 131 ILE A C 1
ATOM 960 O O . ILE A 1 131 ? -12.878 -1.588 11.139 1.00 95.94 131 ILE A O 1
ATOM 964 N N . TRP A 1 132 ? -11.488 -2.178 9.478 1.00 96.44 132 TRP A N 1
ATOM 965 C CA . TRP A 1 132 ? -11.578 -0.913 8.752 1.00 96.44 132 TRP A CA 1
ATOM 966 C C . TRP A 1 132 ? -11.334 -1.126 7.253 1.00 96.44 132 TRP A C 1
ATOM 968 O O . TRP A 1 132 ? -10.574 -2.031 6.888 1.00 96.44 132 TRP A O 1
ATOM 978 N N . SER A 1 133 ? -11.924 -0.302 6.382 1.00 95.94 133 SER A N 1
ATOM 979 C CA . SER A 1 133 ? -11.353 -0.082 5.047 1.00 95.94 133 SER A CA 1
ATOM 980 C C . SER A 1 133 ? -11.411 1.368 4.595 1.00 95.94 133 SER A C 1
ATOM 982 O O . SER A 1 133 ? -12.306 2.129 4.962 1.00 95.94 133 SER A O 1
ATOM 984 N N . SER A 1 134 ? -10.445 1.733 3.753 1.00 94.19 134 SER A N 1
ATOM 985 C CA . SER A 1 134 ? -10.295 3.093 3.236 1.00 94.19 134 SER A CA 1
ATOM 986 C C . SER A 1 134 ? -11.467 3.556 2.379 1.00 94.19 134 SER A C 1
ATOM 988 O O . SER A 1 134 ? -11.557 4.748 2.110 1.00 94.19 134 SER A O 1
ATOM 990 N N . LYS A 1 135 ? -12.334 2.638 1.932 1.00 93.25 135 LYS A N 1
ATOM 991 C CA . LYS A 1 135 ? -13.497 2.952 1.097 1.00 93.25 135 LYS A CA 1
ATOM 992 C C . LYS A 1 135 ? -14.735 3.356 1.884 1.00 93.25 135 LYS A C 1
ATOM 994 O O . LYS A 1 135 ? -15.570 4.046 1.314 1.00 93.25 135 LYS A O 1
ATOM 999 N N . ASP A 1 136 ? -14.858 2.969 3.157 1.00 92.38 136 ASP A N 1
ATOM 1000 C CA . ASP A 1 136 ? -16.106 3.177 3.909 1.00 92.38 136 ASP A CA 1
ATOM 1001 C C . ASP A 1 136 ? -16.503 4.655 3.970 1.00 92.38 136 ASP A C 1
ATOM 1003 O O . ASP A 1 136 ? -17.658 4.981 3.718 1.00 92.38 136 ASP A O 1
ATOM 1007 N N . CYS A 1 137 ? -15.535 5.541 4.222 1.00 87.00 137 CYS A N 1
ATOM 1008 C CA . CYS A 1 137 ? -15.748 6.989 4.305 1.00 87.00 137 CYS A CA 1
ATOM 1009 C C . CYS A 1 137 ? -14.952 7.769 3.250 1.00 87.00 137 CYS A C 1
ATOM 1011 O O . CYS A 1 137 ? -14.622 8.942 3.444 1.00 87.00 137 CYS A O 1
ATOM 1013 N N . GLN A 1 138 ? -14.602 7.127 2.131 1.00 89.31 138 GLN A N 1
ATOM 1014 C CA . GLN A 1 138 ? -13.876 7.805 1.065 1.00 89.31 138 GLN A CA 1
ATOM 1015 C C . GLN A 1 138 ? -14.745 8.892 0.434 1.00 89.31 138 GLN A C 1
ATOM 1017 O O . GLN A 1 138 ? -15.842 8.633 -0.057 1.00 89.31 138 GLN A O 1
ATOM 1022 N N . SER A 1 139 ? -14.211 10.106 0.384 1.00 88.50 139 SER A N 1
ATOM 1023 C CA . SER A 1 139 ? -14.810 11.225 -0.338 1.00 88.50 139 SER A CA 1
ATOM 1024 C C . SER A 1 139 ? -13.919 11.605 -1.513 1.00 88.50 139 SER A C 1
ATOM 1026 O O . SER A 1 139 ? -12.701 11.638 -1.362 1.00 88.50 139 SER A O 1
ATOM 1028 N N . ALA A 1 140 ? -14.533 11.895 -2.665 1.00 88.19 140 ALA A N 1
ATOM 1029 C CA . ALA A 1 140 ? -13.853 12.325 -3.893 1.00 88.19 140 ALA A CA 1
ATOM 1030 C C . ALA A 1 140 ? -12.694 11.394 -4.334 1.00 88.19 140 ALA A C 1
ATOM 1032 O O . ALA A 1 140 ? -11.531 11.787 -4.272 1.00 88.19 140 ALA A O 1
ATOM 1033 N N . PRO A 1 141 ? -12.984 10.154 -4.775 1.00 90.19 141 PRO A N 1
ATOM 1034 C CA . PRO A 1 141 ? -11.961 9.284 -5.349 1.00 90.19 141 PRO A CA 1
ATOM 1035 C C . PRO A 1 141 ? -11.322 9.917 -6.592 1.00 90.19 141 PRO A C 1
ATOM 1037 O O . PRO A 1 141 ? -12.005 10.527 -7.417 1.00 90.19 141 PRO A O 1
ATOM 1040 N N . GLU A 1 142 ? -10.016 9.723 -6.748 1.00 92.44 142 GLU A N 1
ATOM 1041 C CA . GLU A 1 142 ? -9.224 10.300 -7.830 1.00 92.44 142 GLU A CA 1
ATOM 1042 C C . GLU A 1 142 ? -8.566 9.198 -8.655 1.00 92.44 142 GLU A C 1
ATOM 1044 O O . GLU A 1 142 ? -7.868 8.329 -8.124 1.00 92.44 142 GLU A O 1
ATOM 1049 N N . ALA A 1 143 ? -8.756 9.265 -9.971 1.00 94.38 143 ALA A N 1
ATOM 1050 C CA . ALA A 1 143 ? -8.051 8.409 -10.909 1.00 94.38 143 ALA A CA 1
ATOM 1051 C C . ALA A 1 143 ? -6.590 8.853 -11.030 1.00 94.38 143 ALA A C 1
ATOM 1053 O O . ALA A 1 143 ? -6.292 10.030 -11.235 1.00 94.38 143 ALA A O 1
ATOM 1054 N N . ALA A 1 144 ? -5.670 7.896 -10.970 1.00 92.31 144 ALA A N 1
ATOM 1055 C CA . ALA A 1 144 ? -4.252 8.138 -11.192 1.00 92.31 144 ALA A CA 1
ATOM 1056 C C . ALA A 1 144 ? -3.639 7.001 -12.008 1.00 92.31 144 ALA A C 1
ATOM 1058 O O . ALA A 1 144 ? -4.019 5.836 -11.877 1.00 92.31 144 ALA A O 1
ATOM 1059 N N . THR A 1 145 ? -2.666 7.342 -12.850 1.00 94.06 145 THR A N 1
ATOM 1060 C CA . THR A 1 145 ? -1.884 6.370 -13.621 1.00 94.06 145 THR A CA 1
ATOM 1061 C C . THR A 1 145 ? -0.455 6.362 -13.102 1.00 94.06 145 THR A C 1
ATOM 1063 O O . THR A 1 145 ? 0.178 7.410 -13.002 1.00 94.06 145 THR A O 1
ATOM 1066 N N . ALA A 1 146 ? 0.055 5.177 -12.781 1.00 94.31 146 ALA A N 1
ATOM 1067 C CA . ALA A 1 146 ? 1.431 4.966 -12.366 1.00 94.31 146 ALA A CA 1
ATOM 1068 C C . ALA A 1 146 ? 2.243 4.357 -13.511 1.00 94.31 146 ALA A C 1
ATOM 1070 O O . ALA A 1 146 ? 1.798 3.416 -14.168 1.00 94.31 146 ALA A O 1
ATOM 1071 N N . THR A 1 147 ? 3.462 4.859 -13.704 1.00 96.31 147 THR A N 1
ATOM 1072 C CA . THR A 1 147 ? 4.449 4.262 -14.610 1.00 96.31 147 THR A CA 1
ATOM 1073 C C . THR A 1 147 ? 5.437 3.442 -13.792 1.00 96.31 147 THR A C 1
ATOM 1075 O O . THR A 1 147 ? 6.140 3.984 -12.939 1.00 96.31 147 THR A O 1
ATOM 1078 N N . LEU A 1 148 ? 5.517 2.139 -14.055 1.00 96.50 148 LEU A N 1
ATOM 1079 C CA . LEU A 1 148 ? 6.467 1.239 -13.410 1.00 96.50 148 LEU A CA 1
ATOM 1080 C C . LEU A 1 148 ? 7.687 1.016 -14.294 1.00 96.50 148 LEU A C 1
ATOM 1082 O O . LEU A 1 148 ? 7.567 0.652 -15.464 1.00 96.50 148 LEU A O 1
ATOM 1086 N N . LEU A 1 149 ? 8.868 1.173 -13.700 1.00 96.00 149 LEU A N 1
ATOM 1087 C CA . LEU A 1 149 ? 10.129 0.776 -14.313 1.00 96.00 149 LEU A CA 1
ATOM 1088 C C . LEU A 1 149 ? 10.432 -0.702 -13.991 1.00 96.00 149 LEU A C 1
ATOM 1090 O O . LEU A 1 149 ? 10.114 -1.167 -12.890 1.00 96.00 149 LEU A O 1
ATOM 1094 N N . PRO A 1 150 ? 11.083 -1.442 -14.90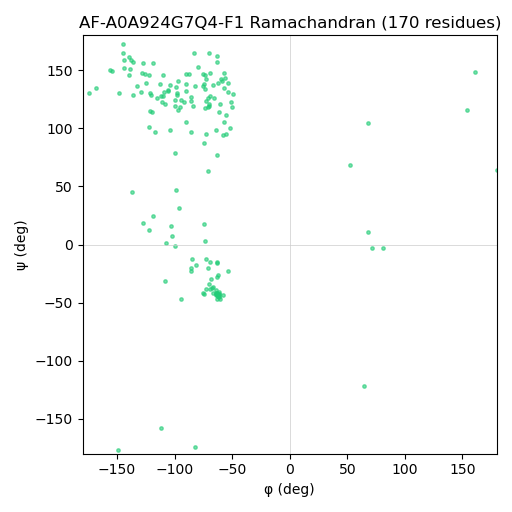5 1.00 96.44 150 PRO A N 1
ATOM 1095 C CA . PRO A 1 150 ? 11.516 -2.819 -14.677 1.00 96.44 150 PRO A CA 1
ATOM 1096 C C . PRO A 1 150 ? 12.299 -2.998 -13.373 1.00 96.44 150 PRO A C 1
ATOM 1098 O O . PRO A 1 150 ? 13.370 -2.424 -13.187 1.00 96.44 150 PRO A O 1
ATOM 1101 N N . GLY A 1 151 ? 11.774 -3.811 -12.456 1.00 95.62 151 GLY A N 1
ATOM 1102 C CA . GLY A 1 151 ? 12.446 -4.196 -11.215 1.00 95.62 151 GLY A CA 1
ATOM 1103 C C . GLY A 1 151 ? 12.575 -3.101 -10.148 1.00 95.62 151 GLY A C 1
ATOM 1104 O O . GLY A 1 151 ? 13.041 -3.409 -9.046 1.00 95.62 151 GLY A O 1
ATOM 1105 N N . VAL A 1 152 ? 12.142 -1.868 -10.425 1.00 97.19 152 VAL A N 1
ATOM 1106 C CA . VAL A 1 152 ? 12.204 -0.749 -9.477 1.00 97.19 152 VAL A CA 1
ATOM 1107 C C . VAL A 1 152 ? 10.899 -0.692 -8.680 1.00 97.19 152 VAL A C 1
ATOM 1109 O O . VAL A 1 152 ? 9.832 -0.589 -9.287 1.00 97.19 152 VAL A O 1
ATOM 1112 N N . PRO A 1 153 ? 10.947 -0.771 -7.338 1.00 96.69 153 PRO A N 1
ATOM 1113 C CA . PRO A 1 153 ? 9.764 -0.562 -6.519 1.00 96.69 153 PRO A CA 1
ATOM 1114 C C . PRO A 1 153 ? 9.349 0.912 -6.572 1.00 96.69 153 PRO A C 1
ATOM 1116 O O . PRO A 1 153 ? 10.157 1.805 -6.316 1.00 96.69 153 PRO A O 1
ATOM 1119 N N . LEU A 1 154 ? 8.083 1.156 -6.888 1.00 96.81 154 LEU A N 1
ATOM 1120 C CA . LEU A 1 154 ? 7.435 2.456 -6.792 1.00 96.81 154 LEU A CA 1
ATOM 1121 C C . LEU A 1 154 ? 6.616 2.486 -5.500 1.00 96.81 154 LEU A C 1
ATOM 1123 O O . LEU A 1 154 ? 5.794 1.597 -5.273 1.00 96.81 154 LEU A O 1
ATOM 1127 N N . ALA A 1 155 ? 6.856 3.471 -4.638 1.00 94.88 155 ALA A N 1
ATOM 1128 C CA . ALA A 1 155 ? 6.030 3.683 -3.454 1.00 94.88 155 ALA A CA 1
ATOM 1129 C C . ALA A 1 155 ? 4.689 4.311 -3.855 1.00 94.88 155 ALA A C 1
ATOM 1131 O O . ALA A 1 155 ? 4.643 5.207 -4.700 1.00 94.88 155 ALA A O 1
ATOM 1132 N N . GLY A 1 156 ? 3.615 3.804 -3.263 1.00 91.88 156 GLY A N 1
ATOM 1133 C CA . GLY A 1 156 ? 2.257 4.285 -3.443 1.00 91.88 156 GLY A CA 1
ATOM 1134 C C . GLY A 1 156 ? 1.919 5.488 -2.573 1.00 91.88 156 GLY A C 1
ATOM 1135 O O . GLY A 1 156 ? 2.757 6.027 -1.848 1.00 91.88 156 GLY A O 1
ATOM 1136 N N . SER A 1 157 ? 0.649 5.879 -2.624 1.00 91.38 157 SER A N 1
ATOM 1137 C CA . SER A 1 157 ? 0.074 6.824 -1.672 1.00 91.38 157 SER A CA 1
ATOM 1138 C C . SER A 1 157 ? 0.098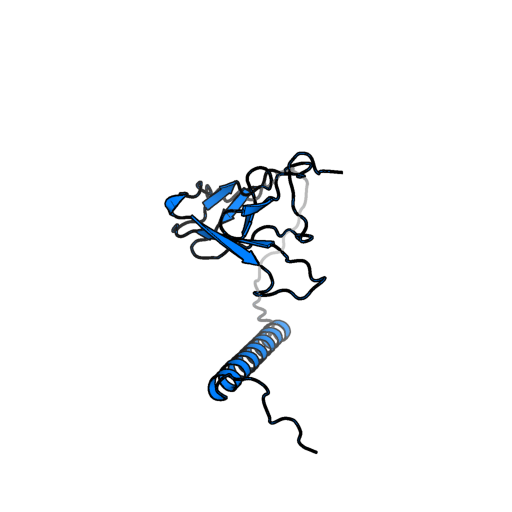 6.246 -0.251 1.00 91.38 157 SER A C 1
ATOM 1140 O O . SER A 1 157 ? 0.263 5.039 -0.031 1.00 91.38 157 SER A O 1
ATOM 1142 N N . SER A 1 158 ? -0.041 7.127 0.734 1.00 93.94 158 SER A N 1
ATOM 1143 C CA . SER A 1 158 ? -0.120 6.752 2.142 1.00 93.94 158 SER A CA 1
ATOM 1144 C C . SER A 1 158 ? -1.368 7.327 2.792 1.00 93.94 158 SER A C 1
ATOM 1146 O O . SER A 1 158 ? -1.768 8.445 2.471 1.00 93.94 158 SER A O 1
ATOM 1148 N N . ILE A 1 159 ? -1.931 6.598 3.750 1.00 94.19 159 ILE A N 1
ATOM 1149 C CA . ILE A 1 159 ? -3.067 7.027 4.567 1.00 94.19 159 ILE A CA 1
ATOM 1150 C C . ILE A 1 159 ? -2.780 6.749 6.040 1.00 94.19 159 ILE A C 1
ATOM 1152 O O . ILE A 1 159 ? -2.284 5.683 6.399 1.00 94.19 159 ILE A O 1
ATOM 1156 N N . THR A 1 160 ? -3.096 7.709 6.903 1.00 96.50 160 THR A N 1
ATOM 1157 C CA . THR A 1 160 ? -3.024 7.512 8.353 1.00 96.50 160 THR A CA 1
ATOM 1158 C C . THR A 1 160 ? -4.329 6.898 8.830 1.00 96.50 160 THR A C 1
ATOM 1160 O O . THR A 1 160 ? -5.393 7.479 8.628 1.00 96.50 160 THR A O 1
ATOM 1163 N N . TRP A 1 161 ? -4.247 5.746 9.487 1.00 95.12 161 TRP A N 1
ATOM 1164 C CA . TRP A 1 161 ? -5.399 5.115 10.115 1.00 95.12 161 TRP A CA 1
ATOM 1165 C C . TRP A 1 161 ? -5.483 5.513 11.588 1.00 95.12 161 TRP A C 1
ATOM 1167 O O . TRP A 1 161 ? -4.555 5.294 12.365 1.00 95.12 161 TRP A O 1
ATOM 1177 N N . ASP A 1 162 ? -6.620 6.07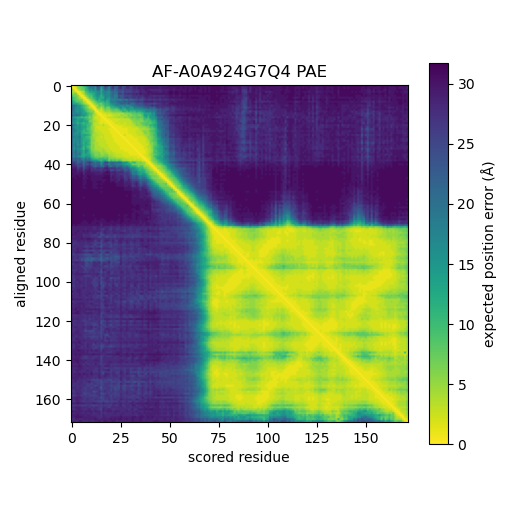1 11.984 1.00 94.12 162 ASP A N 1
ATOM 1178 C CA . ASP A 1 162 ? -6.919 6.537 13.342 1.00 94.12 162 ASP A CA 1
ATOM 1179 C C . ASP A 1 162 ? -7.177 5.414 14.359 1.00 94.12 162 ASP A C 1
ATOM 1181 O O . ASP A 1 162 ? -7.463 5.679 15.527 1.00 94.12 162 ASP A O 1
ATOM 1185 N N . ARG A 1 163 ? -7.043 4.153 13.929 1.00 93.31 163 ARG A N 1
ATOM 1186 C CA . ARG A 1 163 ? -7.301 2.952 14.736 1.00 93.31 163 ARG A CA 1
ATOM 1187 C C . ARG A 1 163 ? -8.782 2.771 15.079 1.00 93.31 163 ARG A C 1
ATOM 1189 O O . ARG A 1 163 ? -9.107 1.900 15.890 1.00 93.31 163 ARG A O 1
ATOM 1196 N N . ALA A 1 164 ? -9.672 3.543 14.453 1.00 91.81 164 ALA A N 1
ATOM 1197 C CA . ALA A 1 164 ? -11.106 3.366 14.564 1.00 91.81 164 ALA A CA 1
ATOM 1198 C C . ALA A 1 164 ? -11.582 2.232 13.654 1.00 91.81 164 ALA A C 1
ATOM 1200 O O . ALA A 1 164 ? -10.983 1.914 12.619 1.00 91.81 164 ALA A O 1
ATOM 1201 N N . ARG A 1 165 ? -12.687 1.607 14.061 1.00 94.06 165 ARG A N 1
ATOM 1202 C CA . ARG A 1 165 ? -13.435 0.729 13.167 1.00 94.06 165 ARG A CA 1
ATOM 1203 C C . ARG A 1 165 ? -14.222 1.574 12.176 1.00 94.06 165 ARG A C 1
ATOM 1205 O O . ARG A 1 165 ? -14.702 2.638 12.553 1.00 94.06 165 ARG A O 1
ATOM 1212 N N . SER A 1 166 ? -14.388 1.078 10.956 1.00 91.88 166 SER A N 1
ATOM 1213 C CA . SER A 1 166 ? -15.276 1.702 9.975 1.00 91.88 166 SER A CA 1
ATOM 1214 C C . SER A 1 166 ? -16.351 0.738 9.498 1.00 91.88 166 SER A C 1
ATOM 1216 O O . SER A 1 166 ? -16.135 -0.472 9.363 1.00 91.88 166 SER A O 1
ATOM 1218 N N . ALA A 1 167 ? -17.511 1.316 9.229 1.00 84.69 167 ALA A N 1
ATOM 1219 C CA . ALA A 1 167 ? -18.559 0.758 8.407 1.00 84.69 167 ALA A CA 1
ATOM 1220 C C . ALA A 1 167 ? -19.141 1.895 7.553 1.00 84.69 167 ALA A C 1
ATOM 1222 O O . ALA A 1 167 ? -18.945 3.075 7.842 1.00 84.69 167 ALA A O 1
ATOM 1223 N N . THR A 1 168 ? -19.843 1.554 6.477 1.00 81.19 168 THR A N 1
ATOM 1224 C CA . THR A 1 168 ? -20.403 2.549 5.545 1.00 81.19 168 THR A CA 1
ATOM 1225 C C . THR A 1 168 ? -21.444 3.477 6.184 1.00 81.19 168 THR A C 1
ATOM 1227 O O . THR A 1 168 ? -21.789 4.499 5.605 1.00 81.19 1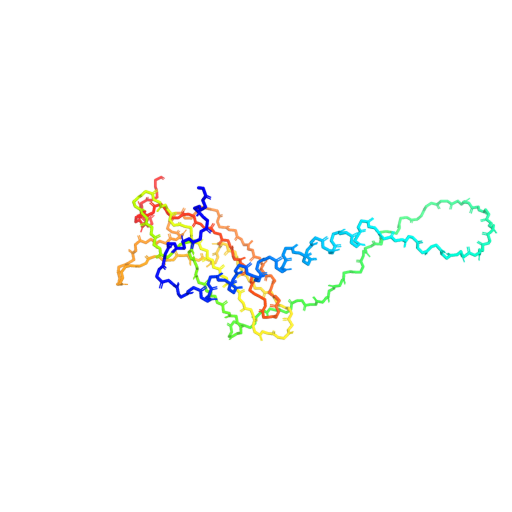68 THR A O 1
ATOM 1230 N N . ASP A 1 169 ? -21.980 3.116 7.350 1.00 81.50 169 ASP A N 1
ATOM 1231 C CA . ASP A 1 169 ? -22.959 3.878 8.129 1.00 81.50 169 ASP A CA 1
ATOM 1232 C C . ASP A 1 169 ? -22.341 4.677 9.292 1.00 81.50 169 ASP A C 1
ATOM 1234 O O . ASP A 1 169 ? -23.065 5.390 9.981 1.00 81.50 169 ASP A O 1
ATOM 1238 N N . THR A 1 170 ? -21.022 4.599 9.507 1.00 78.44 170 THR A N 1
ATOM 1239 C CA . THR A 1 170 ? -20.320 5.293 10.607 1.00 78.44 170 THR A CA 1
ATOM 1240 C C . THR A 1 170 ? -19.550 6.534 10.154 1.00 78.44 170 THR A C 1
ATOM 1242 O O . THR A 1 170 ? -18.661 6.996 10.867 1.00 78.44 170 THR A O 1
ATOM 1245 N N . CYS A 1 171 ? -19.828 7.042 8.954 1.00 75.50 171 CYS A N 1
ATOM 1246 C CA . CYS A 1 171 ? -19.188 8.244 8.430 1.00 75.50 171 CYS A CA 1
ATOM 1247 C C . CYS A 1 171 ? -19.954 9.477 8.924 1.00 75.50 171 CYS A C 1
ATOM 1249 O O . CYS A 1 171 ? -20.985 9.826 8.348 1.00 75.50 171 CYS A O 1
ATOM 1251 N N . GLU A 1 172 ? -19.473 10.088 10.010 1.00 60.19 172 GLU A N 1
ATOM 1252 C CA . GLU A 1 172 ? -19.976 11.370 10.537 1.00 60.19 172 GLU A CA 1
ATOM 1253 C C . GLU A 1 172 ? -19.162 12.568 10.036 1.00 60.19 172 GLU A C 1
ATOM 1255 O O . GLU A 1 172 ? -17.916 12.452 9.949 1.00 60.19 172 GLU A O 1
#